Protein AF-A0A922S1M2-F1 (afdb_monomer_lite)

Sequence (152 aa):
MSMRLDESLAPINVDLNGLQNQTLHVKDHNFSVEVKGNAVLSGGPLASEYKLIQFHLHWGSGNNWGSEHMINGISCPAELHCVFINTKYATMETAITYSDGLSVVGIFFQLGKSSNNNNALKRLCSLLKSTKKGESKDIQPMLDLNTLLPTS

pLDDT: mean 93.09, std 8.43, range [52.5, 98.62]

Radius of gyration: 16.28 Å; chains: 1; bounding box: 39×40×41 Å

Secondary structure (DSSP, 8-state):
------TT-PPEEEEEEEEEEEEEEE-SS-EEEEEEEEEEEEETT-SS-EEEEEEEEEE-SBTTB--SSEETTEEPSEEEEEEEEETTSSSHHHHTTSTTSEEEEEEEE----TT---HHHHHHHHHHHHS-TT-EEE-SSPP-GGGGSPP-

Foldseek 3Di:
DDDDDDPQFDDKDWAPPFWDWWKWFAADPWIKIATDTATWIDGTPAPAIWGFGIKTKWADPDQFATDPDDDVNGHGRMKMKGKTAGPVDPDLVVLVVDPNGIDIDIDGDHDDDPPLPQVLVVVVVVVNVVADHRDMGIDPPDRPCVSVDDDD

InterPro domains:
  IPR001148 Alpha carbonic anhydrase domain [PF00194] (4-150)
  IPR001148 Alpha carbonic anhydrase domain [PS51144] (1-152)
  IPR001148 Alpha carbonic anhydrase domain [SM01057] (1-152)
  IPR023561 Carbonic anhydrase, alpha-class [PTHR18952] (6-151)
  IPR036398 Alpha carbonic anhydrase domain superfamily [G3DSA:3.10.200.10] (1-152)
  IPR036398 Alpha carbonic anhydrase domain superfamily [SSF51069] (3-151)

Organism: Schistosoma haematobium (NCBI:txid6185)

Structure (mmCIF, N/CA/C/O backbone):
data_AF-A0A922S1M2-F1
#
_entry.id   AF-A0A922S1M2-F1
#
loop_
_atom_site.group_PDB
_atom_site.id
_atom_site.type_symbol
_atom_site.label_atom_id
_atom_site.label_alt_id
_atom_site.label_comp_id
_atom_site.label_asym_id
_atom_site.label_entity_id
_atom_site.label_seq_id
_atom_site.pdbx_PDB_ins_code
_atom_site.Cartn_x
_atom_site.Cartn_y
_atom_site.Cartn_z
_atom_site.occupancy
_atom_site.B_iso_or_equiv
_atom_site.auth_seq_id
_atom_site.auth_comp_id
_atom_site.auth_asym_id
_atom_site.auth_atom_id
_atom_site.pdbx_PDB_model_num
ATOM 1 N N . MET A 1 1 ? 24.950 -9.092 -3.094 1.00 53.38 1 MET A N 1
ATOM 2 C CA . MET A 1 1 ? 24.227 -9.011 -4.381 1.00 53.38 1 MET A CA 1
ATOM 3 C C . MET A 1 1 ? 24.524 -7.640 -4.972 1.00 53.38 1 MET A C 1
ATOM 5 O O . MET A 1 1 ? 24.430 -6.673 -4.231 1.00 53.38 1 MET A O 1
ATOM 9 N N . SER A 1 2 ? 24.996 -7.544 -6.216 1.00 76.62 2 SER A N 1
ATOM 10 C CA . SER A 1 2 ? 25.275 -6.252 -6.866 1.00 76.62 2 SER A CA 1
ATOM 11 C C . SER A 1 2 ? 24.035 -5.783 -7.628 1.00 76.62 2 SER A C 1
ATOM 13 O O . SER A 1 2 ? 23.453 -6.591 -8.352 1.00 76.62 2 SER A O 1
ATOM 15 N N . MET A 1 3 ? 23.659 -4.507 -7.513 1.00 81.31 3 MET A N 1
ATOM 16 C CA . MET A 1 3 ? 22.625 -3.915 -8.370 1.00 81.31 3 MET A CA 1
ATOM 17 C C . MET A 1 3 ? 23.086 -3.989 -9.834 1.00 81.31 3 MET A C 1
ATOM 19 O O . MET A 1 3 ? 24.225 -3.629 -10.135 1.00 81.31 3 MET A O 1
ATOM 23 N N . ARG A 1 4 ? 22.242 -4.510 -10.728 1.00 91.56 4 ARG A N 1
ATOM 24 C CA . ARG A 1 4 ? 22.501 -4.574 -12.174 1.00 91.56 4 ARG A CA 1
ATOM 25 C C . ARG A 1 4 ? 21.464 -3.720 -12.888 1.00 91.56 4 ARG A C 1
ATOM 27 O O . ARG A 1 4 ? 20.301 -3.746 -12.498 1.00 91.56 4 ARG A O 1
ATOM 34 N N . LEU A 1 5 ? 21.899 -2.975 -13.900 1.00 92.06 5 LEU A N 1
ATOM 35 C CA . LEU A 1 5 ? 20.985 -2.256 -14.778 1.00 92.06 5 LEU A CA 1
ATOM 36 C C . LEU A 1 5 ? 20.277 -3.263 -15.687 1.00 92.06 5 LEU A C 1
ATOM 38 O O . LEU A 1 5 ? 20.936 -4.078 -16.332 1.00 92.06 5 LEU A O 1
ATOM 42 N N . ASP A 1 6 ? 18.955 -3.175 -15.730 1.00 93.69 6 ASP A N 1
ATOM 43 C CA . ASP A 1 6 ? 18.115 -3.819 -16.730 1.00 93.69 6 ASP A CA 1
ATOM 44 C C . ASP A 1 6 ? 17.428 -2.708 -17.530 1.00 93.69 6 ASP A C 1
ATOM 46 O O . ASP A 1 6 ? 16.560 -2.006 -17.013 1.00 93.69 6 ASP A O 1
ATOM 50 N N . GLU A 1 7 ? 17.864 -2.510 -18.774 1.00 95.19 7 GLU A N 1
ATOM 51 C CA . GLU A 1 7 ? 17.363 -1.442 -19.648 1.00 95.19 7 GLU A CA 1
ATOM 52 C C . GLU A 1 7 ? 15.913 -1.669 -20.102 1.00 95.19 7 GLU A C 1
ATOM 54 O O . GLU A 1 7 ? 15.290 -0.754 -20.637 1.00 95.19 7 GLU A O 1
ATOM 59 N N . SER A 1 8 ? 15.354 -2.864 -19.876 1.00 93.81 8 SER A N 1
ATOM 60 C CA . SER A 1 8 ? 13.952 -3.156 -20.183 1.00 93.81 8 SER A CA 1
ATOM 61 C C . SER A 1 8 ? 12.972 -2.607 -19.139 1.00 93.81 8 SER A C 1
ATOM 63 O O . SER A 1 8 ? 11.772 -2.526 -19.409 1.00 93.81 8 SER A O 1
ATOM 65 N N . LEU A 1 9 ? 13.456 -2.198 -17.958 1.00 93.19 9 LEU A N 1
ATOM 66 C CA . LEU A 1 9 ? 12.612 -1.653 -16.899 1.00 93.19 9 LEU A CA 1
ATOM 67 C C . LEU A 1 9 ? 12.146 -0.234 -17.243 1.00 93.19 9 LEU A C 1
ATOM 69 O O . LEU A 1 9 ? 12.870 0.748 -17.079 1.00 93.19 9 LEU A O 1
ATOM 73 N N . ALA A 1 10 ? 10.892 -0.131 -17.679 1.00 94.62 10 ALA A N 1
ATOM 74 C CA . ALA A 1 10 ? 10.200 1.141 -17.843 1.00 94.62 10 ALA A CA 1
ATOM 75 C C . ALA A 1 10 ? 9.885 1.806 -16.479 1.00 94.62 10 ALA A C 1
ATOM 77 O O . ALA A 1 10 ? 9.976 1.166 -15.427 1.00 94.62 10 ALA A O 1
ATOM 78 N N . PRO A 1 11 ? 9.466 3.083 -16.454 1.00 94.81 11 PRO A N 1
ATOM 79 C CA . PRO A 1 11 ? 8.939 3.699 -15.241 1.00 94.81 11 PRO A CA 1
ATOM 80 C C . PRO A 1 11 ? 7.703 2.960 -14.714 1.00 94.81 11 PRO A C 1
ATOM 82 O O . PRO A 1 11 ? 6.848 2.519 -15.489 1.00 94.81 11 PRO A O 1
ATOM 85 N N . ILE A 1 12 ? 7.598 2.852 -13.391 1.00 95.38 12 ILE A N 1
ATOM 86 C CA . ILE A 1 12 ? 6.387 2.368 -12.726 1.00 95.38 12 ILE A CA 1
ATOM 87 C C . ILE A 1 12 ? 5.390 3.518 -12.562 1.00 95.38 12 ILE A C 1
ATOM 89 O O . ILE A 1 12 ? 5.779 4.653 -12.291 1.00 95.38 12 ILE A O 1
ATOM 93 N N . ASN A 1 13 ? 4.105 3.222 -12.717 1.00 96.19 13 ASN A N 1
ATOM 94 C CA . ASN A 1 13 ? 3.013 4.170 -12.567 1.00 96.19 13 ASN A CA 1
ATOM 95 C C . ASN A 1 13 ? 2.147 3.781 -11.366 1.00 96.19 13 ASN A C 1
ATOM 97 O O . ASN A 1 13 ? 1.616 2.671 -11.317 1.00 96.19 13 ASN A O 1
ATOM 101 N N . VAL A 1 14 ? 1.994 4.703 -10.415 1.00 96.25 14 VAL A N 1
ATOM 102 C CA . VAL A 1 14 ? 1.183 4.530 -9.205 1.00 96.25 14 VAL A CA 1
ATOM 103 C C . VAL A 1 14 ? 0.100 5.607 -9.202 1.00 96.25 14 VAL A C 1
ATOM 105 O O . VAL A 1 14 ? 0.376 6.758 -8.874 1.00 96.25 14 VAL A O 1
ATOM 108 N N . ASP A 1 15 ? -1.131 5.247 -9.565 1.00 96.31 15 ASP A N 1
ATOM 109 C CA . ASP A 1 15 ? -2.277 6.161 -9.563 1.00 96.31 15 ASP A CA 1
ATOM 110 C C . ASP A 1 15 ? -3.195 5.865 -8.373 1.00 96.31 15 ASP A C 1
ATOM 112 O O . ASP A 1 15 ? -3.880 4.841 -8.328 1.00 96.31 15 ASP A O 1
ATOM 116 N N . LEU A 1 16 ? -3.215 6.769 -7.392 1.00 95.19 16 LEU A N 1
ATOM 117 C CA . LEU A 1 16 ? -4.003 6.628 -6.163 1.00 95.19 16 LEU A CA 1
ATOM 118 C C . LEU A 1 16 ? -5.266 7.504 -6.147 1.00 95.19 16 LEU A C 1
ATOM 120 O O . LEU A 1 16 ? -5.940 7.587 -5.120 1.00 95.19 16 LEU A O 1
ATOM 124 N N . ASN A 1 17 ? -5.616 8.159 -7.257 1.00 92.44 17 ASN A N 1
ATOM 125 C CA . ASN A 1 17 ? -6.684 9.165 -7.271 1.00 92.44 17 ASN A CA 1
ATOM 126 C C . ASN A 1 17 ? -8.100 8.569 -7.215 1.00 92.44 17 ASN A C 1
ATOM 128 O O . ASN A 1 17 ? -9.038 9.241 -6.794 1.00 92.44 17 ASN A O 1
ATOM 132 N N . GLY A 1 18 ? -8.275 7.303 -7.605 1.00 93.50 18 GLY A N 1
ATOM 133 C CA . GLY A 1 18 ? -9.582 6.639 -7.651 1.00 93.50 18 GLY A CA 1
ATOM 134 C C . GLY A 1 18 ? -10.078 6.054 -6.325 1.00 93.50 18 GLY A C 1
ATOM 135 O O . GLY A 1 18 ? -11.025 5.265 -6.336 1.00 93.50 18 GLY A O 1
ATOM 136 N N . LEU A 1 19 ? -9.442 6.360 -5.192 1.00 95.81 19 LEU A N 1
ATOM 137 C CA . LEU A 1 19 ? -9.831 5.820 -3.887 1.00 95.81 19 LEU A CA 1
ATOM 138 C C . LEU A 1 19 ? -11.184 6.376 -3.415 1.00 95.81 19 LEU A C 1
ATOM 140 O O . LEU A 1 19 ? -11.470 7.560 -3.543 1.00 95.81 19 LEU A O 1
ATOM 144 N N . GLN A 1 20 ? -12.005 5.508 -2.827 1.00 96.38 20 GLN A N 1
ATOM 145 C CA . GLN A 1 20 ? -13.369 5.823 -2.381 1.00 96.38 20 GLN A CA 1
ATOM 146 C C . GLN A 1 20 ? -13.586 5.579 -0.888 1.00 96.38 20 GLN A C 1
ATOM 148 O O . GLN A 1 20 ? -14.437 6.216 -0.270 1.00 96.38 20 GLN A O 1
ATOM 153 N N . ASN A 1 21 ? -12.853 4.633 -0.300 1.00 97.88 21 ASN A N 1
ATOM 154 C CA . ASN A 1 21 ? -12.980 4.306 1.112 1.00 97.88 21 ASN A CA 1
ATOM 155 C C . ASN A 1 21 ? -11.647 3.805 1.677 1.00 97.88 21 ASN A C 1
ATOM 157 O O . ASN A 1 21 ? -10.830 3.235 0.952 1.00 97.88 21 ASN A O 1
ATOM 161 N N . GLN A 1 22 ? -11.453 4.049 2.971 1.00 98.50 22 GLN A N 1
ATOM 162 C CA . GLN A 1 22 ? -10.326 3.578 3.762 1.00 98.50 22 GLN A CA 1
ATOM 163 C C . GLN A 1 22 ? -10.842 3.139 5.133 1.00 98.50 22 GLN A C 1
ATOM 165 O O . GLN A 1 22 ? -11.430 3.954 5.850 1.00 98.50 22 GLN A O 1
ATOM 170 N N . THR A 1 23 ? -10.563 1.900 5.523 1.00 98.62 23 THR A N 1
ATOM 171 C CA . THR A 1 23 ? -10.928 1.362 6.839 1.00 98.62 23 THR A CA 1
ATOM 172 C C . THR A 1 23 ? -9.660 0.948 7.573 1.00 98.62 23 THR A C 1
ATOM 174 O O . THR A 1 23 ? -8.913 0.082 7.126 1.00 98.62 23 THR A O 1
ATOM 177 N N . LEU A 1 24 ? -9.385 1.597 8.704 1.00 98.62 24 LEU A N 1
ATOM 178 C CA . LEU A 1 24 ? -8.298 1.224 9.604 1.00 98.62 24 LEU A CA 1
ATOM 179 C C . LEU A 1 24 ? -8.699 -0.026 10.384 1.00 98.62 24 LEU A C 1
ATOM 181 O O . LEU A 1 24 ? -9.748 -0.022 11.014 1.00 98.62 24 LEU A O 1
ATOM 185 N N . HIS A 1 25 ? -7.825 -1.024 10.435 1.00 98.31 25 HIS A N 1
ATOM 186 C CA . HIS A 1 25 ? -7.938 -2.195 11.299 1.00 98.31 25 HIS A CA 1
ATOM 187 C C . HIS A 1 25 ? -6.737 -2.234 12.246 1.00 98.31 25 HIS A C 1
ATOM 189 O O . HIS A 1 25 ? -5.606 -2.435 11.795 1.00 98.31 25 HIS A O 1
ATOM 195 N N . VAL A 1 26 ? -6.961 -2.052 13.550 1.00 97.81 26 VAL A N 1
ATOM 196 C CA . VAL A 1 26 ? -5.899 -2.133 14.567 1.00 97.81 26 VAL A CA 1
ATOM 197 C C . VAL A 1 26 ? -5.843 -3.555 15.116 1.00 97.81 26 VAL A C 1
ATOM 199 O O . VAL A 1 26 ? -6.812 -4.046 15.692 1.00 97.81 26 VAL A O 1
ATOM 202 N N . LYS A 1 27 ? -4.704 -4.229 14.949 1.00 94.31 27 LYS A N 1
ATOM 203 C CA . LYS A 1 27 ? -4.486 -5.610 15.407 1.00 94.31 27 LYS A CA 1
ATOM 204 C C . LYS A 1 27 ? -3.623 -5.610 16.673 1.00 94.31 27 LYS A C 1
ATOM 206 O O . LYS A 1 27 ? -3.494 -4.590 17.342 1.00 94.31 27 LYS A O 1
ATOM 211 N N . ASP A 1 28 ? -3.073 -6.768 17.039 1.00 90.75 28 ASP A N 1
ATOM 212 C CA . ASP A 1 28 ? -2.260 -6.910 18.254 1.00 90.75 28 ASP A CA 1
ATOM 213 C C . ASP A 1 28 ? -0.929 -6.152 18.170 1.00 90.75 28 ASP A C 1
ATOM 215 O O . ASP A 1 28 ? -0.584 -5.361 19.045 1.00 90.75 28 ASP A O 1
ATOM 219 N N . HIS A 1 29 ? -0.194 -6.376 17.081 1.00 88.19 29 HIS A N 1
ATOM 220 C CA . HIS A 1 29 ? 1.177 -5.883 16.915 1.00 88.19 29 HIS A CA 1
ATOM 221 C C . HIS A 1 29 ? 1.365 -5.032 15.657 1.00 88.19 29 HIS A C 1
ATOM 223 O O . HIS A 1 29 ? 2.475 -4.605 15.364 1.00 88.19 29 HIS A O 1
ATOM 229 N N . ASN A 1 30 ? 0.294 -4.792 14.899 1.00 92.00 30 ASN A N 1
ATOM 230 C CA . ASN A 1 30 ? 0.318 -3.975 13.692 1.00 92.00 30 ASN A CA 1
ATOM 231 C C . ASN A 1 30 ? -1.062 -3.360 13.417 1.00 92.00 30 ASN A C 1
ATOM 233 O O . ASN A 1 30 ? -2.015 -3.522 14.183 1.00 92.00 30 ASN A O 1
ATOM 237 N N . PHE A 1 31 ? -1.163 -2.659 12.295 1.00 97.06 31 PHE A N 1
ATOM 238 C CA . PHE A 1 31 ? -2.429 -2.251 11.710 1.00 97.06 31 PHE A CA 1
ATOM 239 C C . PHE A 1 31 ? -2.382 -2.469 10.200 1.00 97.06 31 PHE A C 1
ATOM 241 O O . PHE A 1 31 ? -1.313 -2.609 9.609 1.00 97.06 31 PHE A O 1
ATOM 248 N N . SER A 1 32 ? -3.548 -2.458 9.573 1.00 97.88 32 SER A N 1
ATOM 249 C CA . SER A 1 32 ? -3.676 -2.346 8.121 1.00 97.88 32 SER A CA 1
ATOM 250 C C . SER A 1 32 ? -4.802 -1.383 7.796 1.00 97.88 32 SER A C 1
ATOM 252 O O . SER A 1 32 ? -5.771 -1.297 8.547 1.00 97.88 32 SER A O 1
ATOM 254 N N . VAL A 1 33 ? -4.686 -0.670 6.684 1.00 98.38 33 VAL A N 1
ATOM 255 C CA . VAL A 1 33 ? -5.783 0.126 6.139 1.00 98.38 33 VAL A CA 1
ATOM 256 C C . VAL A 1 33 ? -6.271 -0.570 4.880 1.00 98.38 33 VAL A C 1
ATOM 258 O O . VAL A 1 33 ? -5.547 -0.604 3.887 1.00 98.38 33 VAL A O 1
ATOM 261 N N . GLU A 1 34 ? -7.466 -1.158 4.938 1.00 98.19 34 GLU A N 1
ATOM 262 C CA . GLU A 1 34 ? -8.167 -1.651 3.748 1.00 98.19 34 GLU A CA 1
ATOM 263 C C . GLU A 1 34 ? -8.584 -0.449 2.903 1.00 98.19 34 GLU A C 1
ATOM 265 O O . GLU A 1 34 ? -8.995 0.582 3.446 1.00 98.19 34 GLU A O 1
ATOM 270 N N . VAL A 1 35 ? -8.479 -0.570 1.581 1.00 97.88 35 VAL A N 1
ATOM 271 C CA . VAL A 1 35 ? -8.934 0.468 0.659 1.00 97.88 35 VAL A CA 1
ATOM 272 C C . VAL A 1 35 ? -9.964 -0.069 -0.326 1.00 97.88 35 VAL A C 1
ATOM 274 O O . VAL A 1 35 ? -9.926 -1.229 -0.728 1.00 97.88 35 VAL A O 1
ATOM 277 N N . LYS A 1 36 ? -10.868 0.809 -0.765 1.00 96.62 36 LYS A N 1
ATOM 278 C CA . LYS A 1 36 ? -11.785 0.547 -1.884 1.00 96.62 36 LYS A CA 1
ATOM 279 C C . LYS A 1 36 ? -11.705 1.671 -2.901 1.00 96.62 36 LYS A C 1
ATOM 281 O O . LYS A 1 36 ? -11.346 2.800 -2.564 1.00 96.62 36 LYS A O 1
ATOM 286 N N . GLY A 1 37 ? -12.089 1.365 -4.134 1.00 95.19 37 GLY A N 1
ATOM 287 C CA . GLY A 1 37 ? -12.037 2.281 -5.269 1.00 95.19 37 GLY A CA 1
ATOM 288 C C . GLY A 1 37 ? -11.138 1.745 -6.379 1.00 95.19 37 GLY A C 1
ATOM 289 O O . GLY A 1 37 ? -10.883 0.545 -6.462 1.00 95.19 37 GLY A O 1
ATOM 290 N N . ASN A 1 38 ? -10.678 2.639 -7.245 1.00 93.69 38 ASN A N 1
ATOM 291 C CA . ASN A 1 38 ? -9.878 2.316 -8.419 1.00 93.69 38 ASN A CA 1
ATOM 292 C C . ASN A 1 38 ? -8.507 3.002 -8.362 1.00 93.69 38 ASN A C 1
ATOM 294 O O . ASN A 1 38 ? -8.213 3.874 -9.173 1.00 93.69 38 ASN A O 1
ATOM 298 N N . ALA A 1 39 ? -7.694 2.629 -7.373 1.00 97.00 39 ALA A N 1
ATOM 299 C CA . ALA A 1 39 ? -6.270 2.956 -7.349 1.00 97.00 39 ALA A CA 1
ATOM 300 C C . ALA A 1 39 ? -5.475 1.835 -8.024 1.00 97.00 39 ALA A C 1
ATOM 302 O O . ALA A 1 39 ? -5.680 0.661 -7.701 1.00 97.00 39 ALA A O 1
ATOM 303 N N . VAL A 1 40 ? -4.597 2.194 -8.958 1.00 97.38 40 VAL A N 1
ATOM 304 C CA . VAL A 1 40 ? -3.981 1.270 -9.913 1.00 97.38 40 VAL A CA 1
ATOM 305 C C . VAL A 1 40 ? -2.460 1.407 -9.913 1.00 97.38 40 VAL A C 1
ATOM 307 O O . VAL A 1 40 ? -1.911 2.504 -9.853 1.00 97.38 40 VAL A O 1
ATOM 310 N N . LEU A 1 41 ? -1.788 0.265 -10.005 1.00 98.25 41 LEU A N 1
ATOM 311 C CA . LEU A 1 41 ? -0.364 0.121 -10.266 1.00 98.25 41 LEU A CA 1
ATOM 312 C C . LEU A 1 41 ? -0.176 -0.498 -11.655 1.00 98.25 41 LEU A C 1
ATOM 314 O O . LEU A 1 41 ? -0.782 -1.529 -11.962 1.00 98.25 41 LEU A O 1
ATOM 318 N N . SER A 1 42 ? 0.664 0.113 -12.484 1.00 97.88 42 SER A N 1
ATOM 319 C CA . SER A 1 42 ? 0.980 -0.372 -13.831 1.00 97.88 42 SER A CA 1
ATOM 320 C C . SER A 1 42 ? 2.398 0.030 -14.258 1.00 97.88 42 SER A C 1
ATOM 322 O O . SER A 1 42 ? 3.100 0.738 -13.537 1.00 97.88 42 SER A O 1
ATOM 324 N N . GLY A 1 43 ? 2.843 -0.434 -15.427 1.00 97.06 43 GLY A N 1
ATOM 325 C CA . GLY A 1 43 ? 4.172 -0.121 -15.960 1.00 97.06 43 GLY A CA 1
ATOM 326 C C . GLY A 1 43 ? 5.307 -0.870 -15.257 1.00 97.06 43 GLY A C 1
ATOM 327 O O . GLY A 1 43 ? 5.095 -1.874 -14.576 1.00 97.06 43 GLY A O 1
ATOM 328 N N . GLY A 1 44 ? 6.538 -0.395 -15.444 1.00 95.38 44 GLY A N 1
ATOM 329 C CA . GLY A 1 44 ? 7.734 -1.092 -14.975 1.00 95.38 44 GLY A CA 1
ATOM 330 C C . GLY A 1 44 ? 7.791 -2.554 -15.434 1.00 95.38 44 GLY A C 1
ATOM 331 O O . GLY A 1 44 ? 7.545 -2.822 -16.610 1.00 95.38 44 GLY A O 1
ATOM 332 N N . PRO A 1 45 ? 8.105 -3.509 -14.541 1.00 95.38 45 PRO A N 1
ATOM 333 C CA . PRO A 1 45 ? 8.158 -4.930 -14.884 1.00 95.38 45 PRO A CA 1
ATOM 334 C C . PRO A 1 45 ? 6.774 -5.607 -14.949 1.00 95.38 45 PRO A C 1
ATOM 336 O O . PRO A 1 45 ? 6.700 -6.826 -15.107 1.00 95.38 45 PRO A O 1
ATOM 339 N N . LEU A 1 46 ? 5.672 -4.872 -14.758 1.00 96.69 46 LEU A N 1
ATOM 340 C CA . LEU A 1 46 ? 4.340 -5.457 -14.615 1.00 96.69 46 LEU A CA 1
ATOM 341 C C . LEU A 1 46 ? 3.689 -5.705 -15.979 1.00 96.69 46 LEU A C 1
ATOM 343 O O . LEU A 1 46 ? 3.487 -4.785 -16.768 1.00 96.69 46 LEU A O 1
ATOM 347 N N . ALA A 1 47 ? 3.280 -6.951 -16.223 1.00 94.81 47 ALA A N 1
ATOM 348 C CA . ALA A 1 47 ? 2.559 -7.349 -17.436 1.00 94.81 47 ALA A CA 1
ATOM 349 C C . ALA A 1 47 ? 1.042 -7.070 -17.377 1.00 94.81 47 ALA A C 1
ATOM 351 O O . ALA A 1 47 ? 0.317 -7.317 -18.339 1.00 94.81 47 ALA A O 1
ATOM 352 N N . SER A 1 48 ? 0.524 -6.632 -16.231 1.00 96.75 48 SER A N 1
ATOM 353 C CA . SER A 1 48 ? -0.902 -6.395 -15.989 1.00 96.75 48 SER A CA 1
ATOM 354 C C . SER A 1 48 ? -1.083 -5.200 -15.064 1.00 96.75 48 SER A C 1
ATOM 356 O O . SER A 1 48 ? -0.139 -4.768 -14.402 1.00 96.75 48 SER A O 1
ATOM 358 N N . GLU A 1 49 ? -2.303 -4.678 -15.003 1.00 97.69 49 GLU A N 1
ATOM 359 C CA . GLU A 1 49 ? -2.681 -3.701 -13.989 1.00 97.69 49 GLU A CA 1
ATOM 360 C C . GLU A 1 49 ? -2.986 -4.395 -12.663 1.00 97.69 49 GLU A C 1
ATOM 362 O O . GLU A 1 49 ? -3.597 -5.470 -12.625 1.00 97.69 49 GLU A O 1
ATOM 367 N N . TYR A 1 50 ? -2.602 -3.751 -11.566 1.00 98.38 50 TYR A N 1
ATOM 368 C CA . TYR A 1 50 ? -2.884 -4.221 -10.219 1.00 98.38 50 TYR A CA 1
ATOM 369 C C . TYR A 1 50 ? -3.683 -3.164 -9.460 1.00 98.38 50 TYR A C 1
ATOM 371 O O . TYR A 1 50 ? -3.410 -1.974 -9.578 1.00 98.38 50 TYR A O 1
ATOM 379 N N . LYS A 1 51 ? -4.662 -3.580 -8.657 1.00 97.69 51 LYS A N 1
ATOM 380 C CA . LYS A 1 51 ? -5.492 -2.677 -7.848 1.00 97.69 51 LYS A CA 1
ATOM 381 C C . LYS A 1 51 ? -5.027 -2.647 -6.405 1.00 97.69 51 LYS A C 1
ATOM 383 O O . LYS A 1 51 ? -4.794 -3.704 -5.828 1.00 97.69 51 LYS A O 1
ATOM 388 N N . LEU A 1 52 ? -4.920 -1.458 -5.813 1.00 98.00 52 LEU A N 1
ATOM 389 C CA . LEU A 1 52 ? -4.580 -1.325 -4.395 1.00 98.00 52 LEU A CA 1
ATOM 390 C C . LEU A 1 52 ? -5.708 -1.927 -3.555 1.00 98.00 52 LEU A C 1
ATOM 392 O O . LEU A 1 52 ? -6.872 -1.584 -3.759 1.00 98.00 52 LEU A O 1
ATOM 396 N N . ILE A 1 53 ? -5.359 -2.795 -2.608 1.00 97.31 53 ILE A N 1
ATOM 397 C CA . ILE A 1 53 ? -6.329 -3.426 -1.697 1.00 97.31 53 ILE A CA 1
ATOM 398 C C . ILE A 1 53 ? -6.093 -3.051 -0.237 1.00 97.31 53 ILE A C 1
ATOM 400 O O . ILE A 1 53 ? -7.035 -2.971 0.547 1.00 97.31 53 ILE A O 1
ATOM 404 N N . GLN A 1 54 ? -4.844 -2.779 0.136 1.00 97.44 54 GLN A N 1
ATOM 405 C CA . GLN A 1 54 ? -4.498 -2.314 1.471 1.00 97.44 54 GLN A CA 1
ATOM 406 C C . GLN A 1 54 ? -3.131 -1.641 1.485 1.00 97.44 54 GLN A C 1
ATOM 408 O O . GLN A 1 54 ? -2.317 -1.840 0.579 1.00 97.44 54 GLN A O 1
ATOM 413 N N . PHE A 1 55 ? -2.864 -0.899 2.555 1.00 98.00 55 PHE A N 1
ATOM 414 C CA . PHE A 1 55 ? -1.496 -0.589 2.948 1.00 98.00 55 PHE A CA 1
ATOM 415 C C . PHE A 1 55 ? -1.262 -0.808 4.447 1.00 98.00 55 PHE A C 1
ATOM 417 O O . PHE A 1 55 ? -2.194 -0.804 5.260 1.00 98.00 55 PHE A O 1
ATOM 424 N N . HIS A 1 56 ? 0.000 -0.984 4.824 1.00 97.69 56 HIS A N 1
ATOM 425 C CA . HIS A 1 56 ? 0.449 -1.113 6.211 1.00 97.69 56 HIS A CA 1
ATOM 426 C C . HIS A 1 56 ? 1.897 -0.640 6.356 1.00 97.69 56 HIS A C 1
ATOM 428 O O . HIS A 1 56 ? 2.580 -0.396 5.366 1.00 97.69 56 HIS A O 1
ATOM 434 N N . LEU A 1 57 ? 2.349 -0.454 7.596 1.00 96.00 57 LEU A N 1
ATOM 435 C CA . LEU A 1 57 ? 3.718 -0.044 7.888 1.00 96.00 57 LEU A CA 1
ATOM 436 C C . LEU A 1 57 ? 4.428 -1.096 8.743 1.00 96.00 57 LEU A C 1
ATOM 438 O O . LEU A 1 57 ? 3.811 -1.732 9.597 1.00 96.00 57 LEU A O 1
ATOM 442 N N . HIS A 1 58 ? 5.738 -1.181 8.552 1.00 95.88 58 HIS A N 1
ATOM 443 C CA . HIS A 1 58 ? 6.697 -1.828 9.436 1.00 95.88 58 HIS A CA 1
ATOM 444 C C . HIS A 1 58 ? 7.566 -0.746 10.077 1.00 95.88 58 HIS A C 1
ATOM 446 O O . HIS A 1 58 ? 7.930 0.238 9.429 1.00 95.88 58 HIS A O 1
ATOM 452 N N . TRP A 1 59 ? 7.853 -0.891 11.366 1.00 94.94 59 TRP A N 1
ATOM 453 C CA . TRP A 1 59 ? 8.713 0.018 12.119 1.00 94.94 59 TRP A CA 1
ATOM 454 C C . TRP A 1 59 ? 9.409 -0.734 13.250 1.00 94.94 59 TRP A C 1
ATOM 456 O O . TRP A 1 59 ? 8.932 -1.768 13.721 1.00 94.94 59 TRP A O 1
ATOM 466 N N . GLY A 1 60 ? 10.540 -0.197 13.698 1.00 91.44 60 GLY A N 1
ATOM 467 C CA . GLY A 1 60 ? 11.333 -0.777 14.773 1.00 91.44 60 GLY A CA 1
ATOM 468 C C . GLY A 1 60 ? 11.191 -0.018 16.085 1.00 91.44 60 GLY A C 1
ATOM 469 O O . GLY A 1 60 ? 10.523 1.010 16.198 1.00 91.44 60 GLY A O 1
ATOM 470 N N . SER A 1 61 ? 11.871 -0.531 17.106 1.00 91.62 61 SER A N 1
ATOM 471 C CA . SER A 1 61 ? 11.978 0.110 18.421 1.00 91.62 61 SER A CA 1
ATOM 472 C C . SER A 1 61 ? 12.905 1.331 18.439 1.00 91.62 61 SER A C 1
ATOM 474 O O . SER A 1 61 ? 12.972 2.029 19.450 1.00 91.62 61 SER A O 1
ATOM 476 N N . GLY A 1 62 ? 13.644 1.583 17.355 1.00 88.75 62 GLY A N 1
ATOM 477 C CA . GLY A 1 62 ? 14.647 2.636 17.277 1.00 88.75 62 GLY A CA 1
ATOM 478 C C . GLY A 1 62 ? 14.572 3.428 15.979 1.00 88.75 62 GLY A C 1
ATOM 479 O O . GLY A 1 62 ? 14.013 3.003 14.981 1.00 88.75 62 GLY A O 1
ATOM 480 N N . ASN A 1 63 ? 15.207 4.590 15.988 1.00 91.81 63 ASN A N 1
ATOM 481 C CA . ASN A 1 63 ? 15.157 5.550 14.886 1.00 91.81 63 ASN A CA 1
ATOM 482 C C . ASN A 1 63 ? 16.050 5.195 13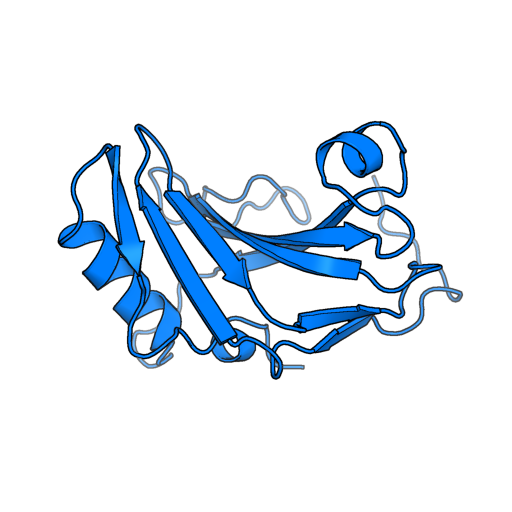.683 1.00 91.81 63 ASN A C 1
ATOM 484 O O . ASN A 1 63 ? 15.982 5.866 12.658 1.00 91.81 63 ASN A O 1
ATOM 488 N N . ASN A 1 64 ? 16.882 4.160 13.810 1.00 91.31 64 ASN A N 1
ATOM 489 C CA . ASN A 1 64 ? 17.842 3.733 12.787 1.00 91.31 64 ASN A CA 1
ATOM 490 C C . ASN A 1 64 ? 17.577 2.296 12.300 1.00 91.31 64 ASN A C 1
ATOM 492 O O . ASN A 1 64 ? 18.415 1.729 11.606 1.00 91.31 64 ASN A O 1
ATOM 496 N N . TRP A 1 65 ? 16.468 1.677 12.719 1.00 92.81 65 TRP A N 1
ATOM 497 C CA . TRP A 1 65 ? 16.103 0.323 12.311 1.00 92.81 65 TRP A CA 1
ATOM 498 C C . TRP A 1 65 ? 14.584 0.161 12.354 1.00 92.81 65 TRP A C 1
ATOM 500 O O . TRP A 1 65 ? 13.947 0.623 13.301 1.00 92.81 65 TRP A O 1
ATOM 510 N N . GLY A 1 66 ? 14.006 -0.497 11.354 1.00 94.75 66 GLY A N 1
ATOM 511 C CA . GLY A 1 66 ? 12.566 -0.746 11.328 1.00 94.75 66 GLY A CA 1
ATOM 512 C C . GLY A 1 66 ? 11.981 -1.111 9.973 1.00 94.75 66 GLY A C 1
ATOM 513 O O . GLY A 1 66 ? 10.927 -1.738 9.930 1.00 94.75 66 GLY A O 1
ATOM 514 N N . SER A 1 67 ? 12.659 -0.757 8.883 1.00 96.56 67 SER A N 1
ATOM 515 C CA . SER A 1 67 ? 12.370 -1.307 7.564 1.00 96.56 67 SER A CA 1
ATOM 516 C C . SER A 1 67 ? 12.743 -2.785 7.507 1.00 96.56 67 SER A C 1
ATOM 518 O O . SER A 1 67 ? 13.739 -3.200 8.108 1.00 96.56 67 SER A O 1
ATOM 520 N N . GLU A 1 68 ? 11.965 -3.569 6.767 1.00 94.75 68 GLU A N 1
ATOM 521 C CA . GLU A 1 68 ? 12.261 -4.985 6.541 1.00 94.75 68 GLU A CA 1
ATOM 522 C C . GLU A 1 68 ? 13.359 -5.131 5.488 1.00 94.75 68 GLU A C 1
ATOM 524 O O . GLU A 1 68 ? 14.298 -5.913 5.651 1.00 94.75 68 GLU A O 1
ATOM 529 N N . HIS A 1 69 ? 13.281 -4.319 4.432 1.00 95.50 69 HIS A N 1
ATOM 530 C CA . HIS A 1 69 ? 14.321 -4.238 3.422 1.00 95.50 69 HIS A CA 1
ATOM 531 C C . HIS A 1 69 ? 15.470 -3.330 3.873 1.00 95.50 69 HIS A C 1
ATOM 533 O O . HIS A 1 69 ? 15.306 -2.400 4.667 1.00 95.50 69 HIS A O 1
ATOM 539 N N . MET A 1 70 ? 16.657 -3.588 3.323 1.00 94.44 70 MET A N 1
ATOM 540 C CA . MET A 1 70 ? 17.860 -2.789 3.546 1.00 94.44 70 MET A CA 1
ATOM 541 C C . MET A 1 70 ? 18.489 -2.414 2.208 1.00 94.44 70 MET A C 1
ATOM 543 O O . MET A 1 70 ? 18.629 -3.262 1.32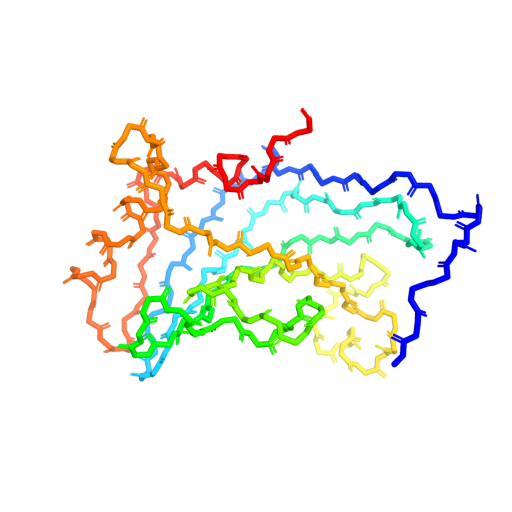5 1.00 94.44 70 MET A O 1
ATOM 547 N N . ILE A 1 71 ? 18.940 -1.168 2.079 1.00 91.62 71 ILE A N 1
ATOM 548 C CA . ILE A 1 71 ? 19.722 -0.716 0.923 1.00 91.62 71 ILE A CA 1
ATOM 549 C C . ILE A 1 71 ? 21.181 -0.638 1.358 1.00 91.62 71 ILE A C 1
ATOM 551 O O . ILE A 1 71 ? 21.515 0.074 2.300 1.00 91.62 71 ILE A O 1
ATOM 555 N N . ASN A 1 72 ? 22.062 -1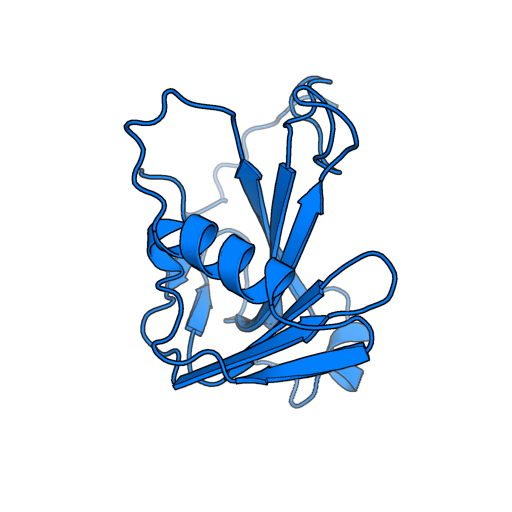.391 0.694 1.00 91.56 72 ASN A N 1
ATOM 556 C CA . ASN A 1 72 ? 23.491 -1.467 1.033 1.00 91.56 72 ASN A CA 1
ATOM 557 C C . ASN A 1 72 ? 23.759 -1.809 2.514 1.00 91.56 72 ASN A C 1
ATOM 559 O O . ASN A 1 72 ? 24.705 -1.308 3.115 1.00 91.56 72 ASN A O 1
ATOM 563 N N . GLY A 1 73 ? 22.912 -2.657 3.107 1.00 91.94 73 GLY A N 1
ATOM 564 C CA . GLY A 1 73 ? 23.006 -3.050 4.518 1.00 91.94 73 GLY A CA 1
ATOM 565 C C . GLY A 1 73 ? 22.494 -2.002 5.514 1.00 91.94 73 GLY A C 1
ATOM 566 O O . GLY A 1 73 ? 22.651 -2.191 6.716 1.00 91.94 73 GLY A O 1
ATOM 567 N N . ILE A 1 74 ? 21.885 -0.913 5.039 1.00 92.75 74 ILE A N 1
ATOM 568 C CA . ILE A 1 74 ? 21.323 0.150 5.875 1.00 92.75 74 ILE A CA 1
ATOM 569 C C . ILE A 1 74 ? 19.803 -0.025 5.957 1.00 92.75 74 ILE A C 1
ATOM 571 O O . ILE A 1 74 ? 19.128 -0.098 4.930 1.00 92.75 74 ILE A O 1
ATOM 575 N N . SER A 1 75 ? 19.279 -0.084 7.184 1.00 95.19 75 SER A N 1
ATOM 576 C CA . SER A 1 75 ? 17.840 -0.065 7.476 1.00 95.19 75 SER A CA 1
ATOM 577 C C . SER A 1 75 ? 17.346 1.374 7.655 1.00 95.19 75 SER A C 1
ATOM 579 O O . SER A 1 75 ? 18.073 2.243 8.141 1.00 95.19 75 SER A O 1
ATOM 581 N N . CYS A 1 76 ? 16.094 1.618 7.279 1.00 95.12 76 CYS A N 1
ATOM 582 C CA . CYS A 1 76 ? 15.375 2.855 7.552 1.00 95.12 76 CYS A CA 1
ATOM 583 C C . CYS A 1 76 ? 14.488 2.702 8.803 1.00 95.12 76 CYS A C 1
ATOM 585 O O . CYS A 1 76 ? 14.127 1.586 9.168 1.00 95.12 76 CYS A O 1
ATOM 587 N N . PRO A 1 77 ? 14.098 3.801 9.471 1.00 95.25 77 PRO A N 1
ATOM 588 C CA . PRO A 1 77 ? 13.239 3.739 10.659 1.00 95.25 77 PRO A CA 1
ATOM 589 C C . PRO A 1 77 ? 11.871 3.072 10.436 1.00 95.25 77 PRO A C 1
ATOM 591 O O . PRO A 1 77 ? 11.322 2.479 11.364 1.00 95.25 77 PRO A O 1
ATOM 594 N N . ALA A 1 78 ? 11.303 3.183 9.232 1.00 95.25 78 ALA A N 1
ATOM 595 C CA . ALA A 1 78 ? 10.051 2.525 8.875 1.00 95.25 78 ALA A CA 1
ATOM 596 C C . ALA A 1 78 ? 9.945 2.274 7.364 1.00 95.25 78 ALA A C 1
ATOM 598 O O . ALA A 1 78 ? 10.642 2.903 6.561 1.00 95.25 78 ALA A O 1
ATOM 599 N N . GLU A 1 79 ? 9.043 1.374 6.989 1.00 97.31 79 GLU A N 1
ATOM 600 C CA . GLU A 1 79 ? 8.729 1.009 5.608 1.00 97.31 79 GLU A CA 1
ATOM 601 C C . GLU A 1 79 ? 7.212 0.867 5.442 1.00 97.31 79 GLU A C 1
ATOM 603 O O . GLU A 1 79 ? 6.556 0.185 6.225 1.00 97.31 79 GLU A O 1
ATOM 608 N N . LEU A 1 80 ? 6.645 1.540 4.444 1.00 96.75 80 LEU A N 1
ATOM 609 C CA . LEU A 1 80 ? 5.247 1.415 4.034 1.00 96.75 80 LEU A CA 1
ATOM 610 C C . LEU A 1 80 ? 5.149 0.393 2.911 1.00 96.75 80 LEU A C 1
ATOM 612 O O . LEU A 1 80 ? 5.855 0.507 1.912 1.00 96.75 80 LEU A O 1
ATOM 616 N N . HIS A 1 81 ? 4.227 -0.551 3.048 1.00 98.19 81 HIS A N 1
ATOM 617 C CA . HIS A 1 81 ? 3.843 -1.485 1.999 1.00 98.19 81 HIS A CA 1
ATOM 618 C C . HIS A 1 81 ? 2.460 -1.127 1.478 1.00 98.19 81 HIS A C 1
ATOM 620 O O . HIS A 1 81 ? 1.476 -1.201 2.214 1.00 98.19 81 HIS A O 1
ATOM 626 N N . CYS A 1 82 ? 2.383 -0.779 0.197 1.00 98.19 82 CYS A N 1
ATOM 627 C CA . CYS A 1 82 ? 1.134 -0.686 -0.552 1.00 98.19 82 CYS A CA 1
ATOM 628 C C . CYS A 1 82 ? 0.948 -1.994 -1.325 1.00 98.19 82 CYS A C 1
ATOM 630 O O . CYS A 1 82 ? 1.741 -2.296 -2.219 1.00 98.19 82 CYS A O 1
ATOM 632 N N . VAL A 1 83 ? -0.067 -2.781 -0.967 1.00 97.88 83 VAL A N 1
ATOM 633 C CA . VAL A 1 83 ? -0.297 -4.114 -1.538 1.00 97.88 83 VAL A CA 1
ATOM 634 C C . VAL A 1 83 ? -1.369 -4.041 -2.609 1.00 97.88 83 VAL A C 1
ATOM 636 O O . VAL A 1 83 ? -2.506 -3.634 -2.350 1.00 97.88 83 VAL A O 1
ATOM 639 N N . PHE A 1 84 ? -1.001 -4.477 -3.808 1.00 98.00 84 PHE A N 1
ATOM 640 C CA . PHE A 1 84 ? -1.859 -4.485 -4.975 1.00 98.00 84 PHE A CA 1
ATOM 641 C C . PHE A 1 84 ? -2.139 -5.917 -5.432 1.00 98.00 84 PHE A C 1
ATOM 643 O O . PHE A 1 84 ? -1.245 -6.765 -5.442 1.00 98.00 84 PHE A O 1
ATOM 650 N N . ILE A 1 85 ? -3.376 -6.173 -5.849 1.00 97.94 85 ILE A N 1
ATOM 651 C CA . ILE A 1 85 ? -3.818 -7.444 -6.428 1.00 97.94 85 ILE A CA 1
ATOM 652 C C . ILE A 1 85 ? -3.860 -7.353 -7.951 1.00 97.94 85 ILE A C 1
ATOM 654 O O . ILE A 1 85 ? -4.351 -6.365 -8.495 1.00 97.94 85 ILE A O 1
ATOM 658 N N . ASN A 1 86 ? -3.375 -8.376 -8.649 1.00 98.25 86 ASN A N 1
ATOM 659 C CA . ASN A 1 86 ? -3.449 -8.435 -10.106 1.00 98.25 86 ASN A CA 1
ATOM 660 C C . ASN A 1 86 ? -4.911 -8.513 -10.563 1.00 98.25 86 ASN A C 1
ATOM 662 O O . ASN A 1 86 ? -5.650 -9.414 -10.163 1.00 98.25 86 ASN A O 1
ATOM 666 N N . THR A 1 87 ? -5.317 -7.599 -11.445 1.00 96.75 87 THR A N 1
ATOM 667 C CA . THR A 1 87 ? -6.694 -7.511 -11.963 1.00 96.75 87 THR A CA 1
ATOM 668 C C . THR A 1 87 ? -7.126 -8.709 -12.808 1.00 96.75 87 THR A C 1
ATOM 670 O O . THR A 1 87 ? -8.321 -8.903 -13.023 1.00 96.75 87 THR A O 1
ATOM 673 N N . LYS A 1 88 ? -6.179 -9.553 -13.237 1.00 97.06 88 LYS A N 1
ATOM 674 C CA . LYS A 1 88 ? -6.444 -10.855 -13.866 1.00 97.06 88 LYS A CA 1
ATOM 675 C C . LYS A 1 88 ? -7.241 -11.802 -12.961 1.00 97.06 88 LYS A C 1
ATOM 677 O O . LYS A 1 88 ? -7.958 -12.665 -13.467 1.00 97.06 88 LYS A O 1
ATOM 682 N N . TYR A 1 89 ? -7.105 -11.675 -11.642 1.00 96.69 89 TYR A N 1
ATOM 683 C CA . TYR A 1 89 ? -7.745 -12.561 -10.675 1.00 96.69 89 TYR A CA 1
ATOM 684 C C . TYR A 1 89 ? -8.938 -11.869 -10.016 1.00 96.69 89 TYR A C 1
ATOM 686 O O . TYR A 1 89 ? -8.845 -10.738 -9.548 1.00 96.69 89 TYR A O 1
ATOM 694 N N . ALA A 1 90 ? -10.070 -12.571 -9.954 1.00 90.25 90 ALA A N 1
ATOM 695 C CA . ALA A 1 90 ? -11.309 -12.019 -9.410 1.00 90.25 90 ALA A CA 1
ATOM 696 C C . ALA A 1 90 ? -11.273 -11.828 -7.885 1.00 90.25 90 ALA A C 1
ATOM 698 O O . ALA A 1 90 ? -11.986 -10.975 -7.359 1.00 90.25 90 ALA A O 1
ATOM 699 N N . THR A 1 91 ? -10.477 -12.632 -7.172 1.00 90.56 91 THR A N 1
ATOM 700 C CA . THR A 1 91 ? -10.423 -12.618 -5.706 1.00 90.56 91 THR A CA 1
ATOM 701 C C . THR A 1 91 ? -8.995 -12.719 -5.189 1.00 90.56 91 THR A C 1
ATOM 703 O O . THR A 1 91 ? -8.117 -13.282 -5.851 1.00 90.56 91 THR A O 1
ATOM 706 N N . MET A 1 92 ? -8.781 -12.210 -3.974 1.00 90.69 92 MET A N 1
ATOM 707 C CA . MET A 1 92 ? -7.505 -12.307 -3.264 1.00 90.69 92 MET A CA 1
ATOM 708 C C . MET A 1 92 ? -7.098 -13.763 -3.048 1.00 90.69 92 MET A C 1
ATOM 710 O O . MET A 1 92 ? -5.955 -14.120 -3.307 1.00 90.69 92 MET A O 1
ATOM 714 N N . GLU A 1 93 ? -8.042 -14.616 -2.646 1.00 94.25 93 GLU A N 1
ATOM 715 C CA . GLU A 1 93 ? -7.814 -16.043 -2.386 1.00 94.25 93 GLU A CA 1
ATOM 716 C C . GLU A 1 93 ? -7.301 -16.765 -3.629 1.00 94.25 93 GLU A C 1
ATOM 718 O O . GLU A 1 93 ? -6.474 -17.663 -3.523 1.00 94.25 93 GLU A O 1
ATOM 723 N N . THR A 1 94 ? -7.764 -16.352 -4.811 1.00 96.31 94 THR A N 1
ATOM 724 C CA . THR A 1 94 ? -7.258 -16.883 -6.077 1.00 96.31 94 THR A CA 1
ATOM 725 C C . THR A 1 94 ? -5.885 -16.304 -6.381 1.00 96.31 94 THR A C 1
ATOM 727 O O . THR A 1 94 ? -4.956 -17.060 -6.655 1.00 96.31 94 THR A O 1
ATOM 730 N N . ALA A 1 95 ? -5.735 -14.979 -6.304 1.00 96.88 95 ALA A N 1
ATOM 731 C CA . ALA A 1 95 ? -4.501 -14.292 -6.666 1.00 96.88 95 ALA A CA 1
ATOM 732 C C . ALA A 1 95 ? -3.290 -14.830 -5.894 1.00 96.88 95 ALA A C 1
ATOM 734 O O . ALA A 1 95 ? -2.272 -15.130 -6.506 1.00 96.88 95 ALA A O 1
ATOM 735 N N . ILE A 1 96 ? -3.410 -15.052 -4.580 1.00 96.19 96 ILE A N 1
ATOM 736 C CA . ILE A 1 96 ? -2.296 -15.536 -3.742 1.00 96.19 96 ILE A CA 1
ATOM 737 C C . ILE A 1 96 ? -1.768 -16.925 -4.126 1.00 96.19 96 ILE A C 1
ATOM 739 O O . ILE A 1 96 ? -0.683 -17.302 -3.691 1.00 96.19 96 ILE A O 1
ATOM 743 N N . THR A 1 97 ? -2.515 -17.695 -4.920 1.00 97.44 97 THR A N 1
ATOM 744 C CA . THR A 1 97 ? -2.065 -19.007 -5.416 1.00 97.44 97 THR A CA 1
ATOM 745 C C . THR A 1 97 ? -1.169 -18.903 -6.652 1.00 97.44 97 THR A C 1
ATOM 747 O O . THR A 1 97 ? -0.564 -19.899 -7.047 1.00 97.44 97 THR A O 1
ATOM 750 N N . TYR A 1 98 ? -1.042 -17.709 -7.241 1.00 97.94 98 TYR A N 1
ATOM 751 C CA . TYR A 1 98 ? -0.222 -17.445 -8.418 1.00 97.94 98 TYR A CA 1
ATOM 752 C C . TYR A 1 98 ? 0.949 -16.518 -8.087 1.00 97.94 98 TYR A C 1
ATOM 754 O O . TYR A 1 98 ? 0.824 -15.560 -7.325 1.00 97.94 98 TYR A O 1
ATOM 762 N N . SER A 1 99 ? 2.097 -16.769 -8.718 1.00 96.69 99 SER A N 1
ATOM 763 C CA . SER A 1 99 ? 3.326 -15.993 -8.503 1.00 96.69 99 SER A CA 1
ATOM 764 C C . SER A 1 99 ? 3.223 -14.530 -8.945 1.00 96.69 99 SER A C 1
ATOM 766 O O . SER A 1 99 ? 3.965 -13.692 -8.451 1.00 96.69 99 SER A O 1
ATOM 768 N N . ASP A 1 100 ? 2.323 -14.222 -9.878 1.00 97.44 100 ASP A N 1
ATOM 769 C CA . ASP A 1 100 ? 2.029 -12.874 -10.377 1.00 97.44 100 ASP A CA 1
ATOM 770 C C . ASP A 1 100 ? 0.783 -12.262 -9.713 1.00 97.44 100 ASP A C 1
ATOM 772 O O . ASP A 1 100 ? 0.279 -11.239 -10.180 1.00 97.44 100 ASP A O 1
ATOM 776 N N . GLY A 1 101 ? 0.252 -12.889 -8.659 1.00 98.00 101 GLY A N 1
ATOM 777 C CA . GLY A 1 101 ? -1.007 -12.506 -8.026 1.00 98.00 101 GLY A CA 1
ATOM 778 C C . GLY A 1 101 ? -0.973 -11.185 -7.278 1.00 98.00 101 GLY A C 1
ATOM 779 O O . GLY A 1 101 ? -1.971 -10.464 -7.267 1.00 98.00 101 GLY A O 1
ATOM 780 N N . LEU A 1 102 ? 0.171 -10.855 -6.681 1.00 97.88 102 LEU A N 1
ATOM 781 C CA . LEU A 1 102 ? 0.364 -9.646 -5.892 1.00 97.88 102 LEU A CA 1
ATOM 782 C C . LEU A 1 102 ? 1.572 -8.861 -6.381 1.00 97.88 102 LEU A C 1
ATOM 784 O O . LEU A 1 102 ? 2.563 -9.429 -6.832 1.00 97.88 102 LEU A O 1
ATOM 788 N N . SER A 1 103 ? 1.491 -7.549 -6.216 1.00 97.88 103 SER A N 1
ATOM 789 C CA . SER A 1 103 ? 2.625 -6.643 -6.331 1.00 97.88 103 SER A CA 1
ATOM 790 C C . SER A 1 103 ? 2.630 -5.718 -5.120 1.00 97.88 103 SER A C 1
ATOM 792 O O . SER A 1 103 ? 1.572 -5.270 -4.674 1.00 97.88 103 SER A O 1
ATOM 794 N N . VAL A 1 104 ? 3.807 -5.461 -4.554 1.00 97.81 104 VAL A N 1
ATOM 795 C CA . VAL A 1 104 ? 3.962 -4.616 -3.365 1.00 97.81 104 VAL A CA 1
ATOM 796 C C . VAL A 1 104 ? 4.903 -3.472 -3.693 1.00 97.81 104 VAL A C 1
ATOM 798 O O . VAL A 1 104 ? 6.045 -3.692 -4.090 1.00 97.81 104 VAL A O 1
ATOM 801 N N . VAL A 1 105 ? 4.427 -2.244 -3.497 1.00 97.69 105 VAL A N 1
ATOM 802 C CA . VAL A 1 105 ? 5.279 -1.053 -3.535 1.00 97.69 105 VAL A CA 1
ATOM 803 C C . VAL A 1 105 ? 5.756 -0.772 -2.114 1.00 97.69 105 VAL A C 1
ATOM 805 O O . VAL A 1 105 ? 4.947 -0.453 -1.241 1.00 97.69 105 VAL A O 1
ATOM 808 N N . GLY A 1 106 ? 7.065 -0.913 -1.897 1.00 97.25 106 GLY A N 1
ATOM 809 C CA . GLY A 1 106 ? 7.744 -0.565 -0.650 1.00 97.25 106 GLY A CA 1
ATOM 810 C C . GLY A 1 106 ? 8.251 0.877 -0.673 1.00 97.25 106 GLY A C 1
ATOM 811 O O . GLY A 1 106 ? 8.922 1.284 -1.621 1.00 97.25 106 GLY A O 1
ATOM 812 N N . ILE A 1 107 ? 7.938 1.656 0.363 1.00 95.69 107 ILE A N 1
ATOM 813 C CA . ILE A 1 107 ? 8.355 3.057 0.503 1.00 95.69 107 ILE A CA 1
ATOM 814 C C . ILE A 1 107 ? 9.067 3.231 1.842 1.00 95.69 107 ILE A C 1
ATOM 816 O O . ILE A 1 107 ? 8.467 3.067 2.904 1.00 95.69 107 ILE A O 1
ATOM 820 N N . PHE A 1 108 ? 10.346 3.596 1.798 1.00 94.94 108 PHE A N 1
ATOM 821 C CA . PHE A 1 108 ? 11.133 3.860 2.999 1.00 94.94 108 PHE A CA 1
ATOM 822 C C . PHE A 1 108 ? 10.810 5.225 3.608 1.00 94.94 108 PHE A C 1
ATOM 824 O O . PHE A 1 108 ? 10.696 6.231 2.907 1.00 94.94 108 PHE A O 1
ATOM 831 N N . PHE A 1 109 ? 10.738 5.272 4.936 1.00 92.31 109 PHE A N 1
ATOM 832 C CA . PHE A 1 109 ? 10.583 6.500 5.707 1.00 92.31 109 PHE A CA 1
ATOM 833 C C . PHE A 1 109 ? 11.901 6.854 6.385 1.00 92.31 109 PHE A C 1
ATOM 835 O O . PHE A 1 109 ? 12.477 6.044 7.110 1.00 92.31 109 PHE A O 1
ATOM 842 N N . GLN A 1 110 ? 12.341 8.100 6.205 1.00 89.94 110 GLN A N 1
ATOM 843 C CA . GLN A 1 110 ? 13.508 8.661 6.877 1.00 89.94 110 GLN A CA 1
ATOM 844 C C . GLN A 1 110 ? 13.079 9.761 7.851 1.00 89.94 110 GLN A C 1
ATOM 846 O O . GLN A 1 110 ? 12.166 10.542 7.574 1.00 89.94 110 GLN A O 1
ATOM 851 N N . LEU A 1 111 ? 13.769 9.860 8.988 1.00 88.69 111 LEU A N 1
ATOM 852 C CA . LEU A 1 111 ? 13.573 10.979 9.904 1.00 88.69 111 LEU A CA 1
ATOM 853 C C . LEU A 1 111 ? 14.088 12.273 9.271 1.00 88.69 111 LEU A C 1
ATOM 855 O O . LEU A 1 111 ? 15.259 12.378 8.908 1.00 88.69 111 LEU A O 1
ATOM 859 N N . GLY A 1 112 ? 13.204 13.261 9.164 1.00 81.50 112 GLY A N 1
ATOM 860 C CA . GLY A 1 112 ? 13.521 14.607 8.697 1.00 81.50 112 GLY A CA 1
ATOM 861 C C . GLY A 1 112 ? 13.310 15.654 9.787 1.00 81.50 112 GLY A C 1
ATOM 862 O O . GLY A 1 112 ? 12.772 15.376 10.860 1.00 81.50 112 GLY A O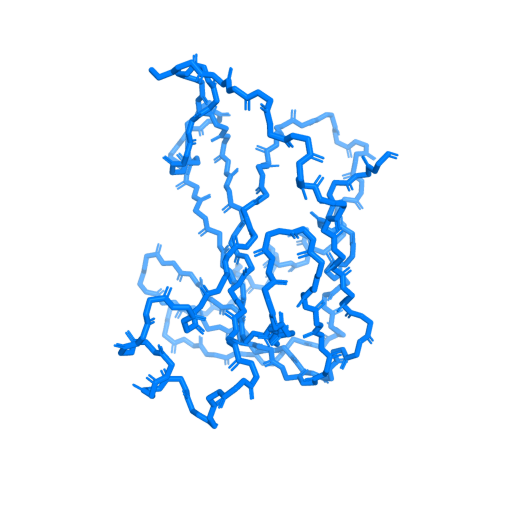 1
ATOM 863 N N . LYS A 1 113 ? 13.705 16.897 9.500 1.00 70.19 113 LYS A N 1
ATOM 864 C CA . LYS A 1 113 ? 13.339 18.047 10.339 1.00 70.19 113 LYS A CA 1
ATOM 865 C C . LYS A 1 113 ? 11.813 18.247 10.283 1.00 70.19 113 LYS A C 1
ATOM 867 O O . LYS A 1 113 ? 11.206 18.008 9.241 1.00 70.19 113 LYS A O 1
ATOM 872 N N . SER A 1 114 ? 11.201 18.717 11.378 1.00 56.78 114 SER A N 1
ATOM 873 C CA . SER A 1 114 ? 9.736 18.871 11.567 1.00 56.78 114 SER A CA 1
ATOM 874 C C . SER A 1 114 ? 8.977 19.696 10.506 1.00 56.78 114 SER A C 1
ATOM 876 O O . SER A 1 114 ? 7.758 19.823 10.604 1.00 56.78 114 SER A O 1
ATOM 878 N N . SER A 1 115 ? 9.658 20.262 9.506 1.00 52.50 115 SER A N 1
ATOM 879 C CA . SER A 1 115 ? 9.076 21.030 8.401 1.00 52.50 115 SER A CA 1
ATOM 880 C C . SER A 1 115 ? 8.432 20.176 7.302 1.00 52.50 115 SER A C 1
ATOM 882 O O . SER A 1 115 ? 7.692 20.722 6.487 1.00 52.50 115 SER A O 1
ATOM 884 N N . ASN A 1 116 ? 8.658 18.857 7.266 1.00 59.44 116 ASN A N 1
ATOM 885 C CA . ASN A 1 116 ? 7.971 17.987 6.309 1.00 59.44 116 ASN A CA 1
ATOM 886 C C . ASN A 1 116 ? 6.543 17.705 6.800 1.00 59.44 116 ASN A C 1
ATOM 888 O O . ASN A 1 116 ? 6.300 16.882 7.686 1.00 59.44 116 ASN A O 1
ATOM 892 N N . ASN A 1 117 ? 5.578 18.431 6.235 1.00 65.25 117 ASN A N 1
ATOM 893 C CA . ASN A 1 117 ? 4.152 18.296 6.521 1.00 65.25 117 ASN A CA 1
ATOM 894 C C . ASN A 1 117 ? 3.556 17.033 5.884 1.00 65.25 117 ASN A C 1
ATOM 896 O O . ASN A 1 117 ? 2.692 17.113 5.018 1.00 65.25 117 ASN A O 1
ATOM 900 N N . ASN A 1 118 ? 3.979 15.852 6.346 1.00 83.75 118 ASN A N 1
ATOM 901 C CA . ASN A 1 118 ? 3.292 14.609 6.011 1.00 83.75 118 ASN A CA 1
ATOM 902 C C . ASN A 1 118 ? 1.982 14.516 6.818 1.00 83.75 118 ASN A C 1
ATOM 904 O O . ASN A 1 118 ? 1.908 13.902 7.886 1.00 83.75 118 ASN A O 1
ATOM 908 N N . ASN A 1 119 ? 0.960 15.225 6.340 1.00 89.38 119 ASN A N 1
ATOM 909 C CA . ASN A 1 119 ? -0.332 15.340 7.013 1.00 89.38 119 ASN A CA 1
ATOM 910 C C . ASN A 1 119 ? -1.077 14.001 7.051 1.00 89.38 119 ASN A C 1
ATOM 912 O O . ASN A 1 119 ? -1.732 13.710 8.054 1.00 89.38 119 ASN A O 1
ATOM 916 N N . ALA A 1 120 ? -0.928 13.166 6.016 1.00 93.25 120 ALA A N 1
ATOM 917 C CA . ALA A 1 120 ? -1.478 11.816 6.003 1.00 93.25 120 ALA A CA 1
ATOM 918 C C . ALA A 1 120 ? -0.877 10.968 7.136 1.00 93.25 120 ALA A C 1
ATOM 920 O O . ALA A 1 120 ? -1.622 10.434 7.959 1.00 93.25 120 ALA A O 1
ATOM 921 N N . LEU A 1 121 ? 0.452 10.931 7.276 1.00 92.38 121 LEU A N 1
ATOM 922 C CA . LEU A 1 121 ? 1.104 10.192 8.359 1.00 92.38 121 LEU A CA 1
ATOM 923 C C . LEU A 1 121 ? 0.728 10.746 9.741 1.00 92.38 121 LEU A C 1
ATOM 925 O O . LEU A 1 121 ? 0.378 9.980 10.636 1.00 92.38 121 LEU A O 1
ATOM 929 N N . LYS A 1 122 ? 0.733 12.077 9.923 1.00 92.12 122 LYS A N 1
ATOM 930 C CA . LYS A 1 122 ? 0.312 12.714 11.188 1.00 92.12 122 LYS A CA 1
ATOM 931 C C . LYS A 1 122 ? -1.105 12.293 11.578 1.00 92.12 122 LYS A C 1
ATOM 933 O O . LYS A 1 122 ? -1.357 11.960 12.737 1.00 92.12 122 LYS A O 1
ATOM 938 N N . ARG A 1 123 ? -2.030 12.287 10.617 1.00 95.06 123 ARG A N 1
ATOM 939 C CA . ARG A 1 123 ? -3.418 11.892 10.852 1.00 95.06 123 ARG A CA 1
ATOM 940 C C . ARG A 1 123 ? -3.549 10.400 11.152 1.00 95.06 123 ARG A C 1
ATOM 942 O O . ARG A 1 123 ? -4.272 10.052 12.083 1.00 95.06 123 ARG A O 1
ATOM 949 N N . LEU A 1 124 ? -2.830 9.543 10.430 1.00 95.50 124 LEU A N 1
ATOM 950 C CA . LEU A 1 124 ? -2.778 8.107 10.706 1.00 95.50 124 LEU A CA 1
ATOM 951 C C . LEU A 1 124 ? -2.296 7.837 12.140 1.00 95.50 124 LEU A C 1
ATOM 953 O O . LEU A 1 124 ? -2.964 7.122 12.882 1.00 95.50 124 LEU A O 1
ATOM 957 N N . CYS A 1 125 ? -1.221 8.495 12.583 1.00 94.25 125 CYS A N 1
ATOM 958 C CA . CYS A 1 125 ? -0.734 8.397 13.962 1.00 94.25 125 CYS A CA 1
ATOM 959 C C . CYS A 1 125 ? -1.793 8.811 14.999 1.00 94.25 125 CYS A C 1
ATOM 961 O O . CYS A 1 125 ? -1.930 8.163 16.036 1.00 94.25 125 CYS A O 1
ATOM 963 N N . SER A 1 126 ? -2.562 9.872 14.740 1.00 95.88 126 SER A N 1
ATOM 964 C CA . SER A 1 126 ? -3.656 10.295 15.629 1.00 95.88 126 SER A CA 1
ATOM 965 C C . SER A 1 126 ? -4.808 9.284 15.676 1.00 95.88 126 SER A C 1
ATOM 967 O O . SER A 1 126 ? -5.379 9.043 16.742 1.00 95.88 126 SER A O 1
ATOM 969 N N . LEU A 1 127 ? -5.143 8.657 14.545 1.00 96.81 127 LEU A N 1
ATOM 970 C CA . LEU A 1 127 ? -6.158 7.602 14.482 1.00 96.81 127 LEU A CA 1
ATOM 971 C C . LEU A 1 127 ? -5.718 6.355 15.255 1.00 96.81 127 LEU A C 1
ATOM 973 O O . LEU A 1 127 ? -6.501 5.832 16.045 1.00 96.81 127 LEU A O 1
ATOM 977 N N . LEU A 1 128 ? -4.458 5.940 15.110 1.00 95.81 128 LEU A N 1
ATOM 978 C CA . LEU A 1 128 ? -3.889 4.803 15.841 1.00 95.81 128 LEU A CA 1
ATOM 979 C C . LEU A 1 128 ? -3.886 5.026 17.358 1.00 95.81 128 LEU A C 1
ATOM 981 O O . LEU A 1 128 ? -4.182 4.109 18.111 1.00 95.81 128 LEU A O 1
ATOM 985 N N . LYS A 1 129 ? -3.623 6.254 17.821 1.00 94.88 129 LYS A N 1
ATOM 986 C CA . LYS A 1 129 ? -3.693 6.597 19.255 1.00 94.88 129 LYS A CA 1
ATOM 987 C C . LYS A 1 129 ? -5.111 6.558 19.829 1.00 94.88 129 LYS A C 1
ATOM 989 O O . LYS A 1 129 ? -5.266 6.405 21.036 1.00 94.88 129 LYS A O 1
ATOM 994 N N . SER A 1 130 ? -6.129 6.761 18.993 1.00 95.31 130 SER A N 1
ATOM 995 C CA . SER A 1 130 ? -7.532 6.890 19.418 1.00 95.31 130 SER A CA 1
ATOM 996 C C . SER A 1 130 ? -8.392 5.660 19.120 1.00 95.31 130 SER A C 1
ATOM 998 O O . SER A 1 130 ? -9.576 5.666 19.448 1.00 95.31 130 SER A O 1
ATOM 1000 N N . THR A 1 131 ? -7.817 4.617 18.520 1.00 95.62 131 THR A N 1
ATOM 1001 C CA . THR A 1 131 ? -8.508 3.375 18.146 1.00 95.62 131 THR A CA 1
ATOM 1002 C C . THR A 1 131 ? -7.902 2.224 18.940 1.00 95.62 131 THR A C 1
ATOM 1004 O O . THR A 1 131 ? -6.679 2.099 19.003 1.00 95.62 131 THR A O 1
ATOM 1007 N N . LYS A 1 132 ? -8.727 1.401 19.591 1.00 95.62 132 LYS A N 1
ATOM 1008 C CA . LYS A 1 132 ? -8.226 0.326 20.457 1.00 95.62 132 LYS A CA 1
ATOM 1009 C C . LYS A 1 132 ? -7.817 -0.897 19.638 1.00 95.62 132 LYS A C 1
ATOM 1011 O O . LYS A 1 132 ? -8.297 -1.124 18.530 1.00 95.62 132 LYS A O 1
ATOM 1016 N N . LYS A 1 133 ? -6.955 -1.732 20.223 1.00 96.06 133 LYS A N 1
ATOM 1017 C CA . LYS A 1 133 ? -6.626 -3.063 19.694 1.00 96.06 133 LYS A CA 1
ATOM 1018 C C . LYS A 1 133 ? -7.906 -3.863 19.421 1.00 96.06 133 LYS A C 1
ATOM 1020 O O . LYS A 1 133 ? -8.758 -3.975 20.299 1.00 96.06 133 LYS A O 1
ATOM 1025 N N . GLY A 1 134 ? -7.995 -4.452 18.230 1.00 96.88 134 GLY A N 1
ATOM 1026 C CA . GLY A 1 134 ? -9.138 -5.240 17.767 1.00 96.88 134 GLY A CA 1
ATOM 1027 C C . GLY A 1 134 ? -10.259 -4.415 17.130 1.00 96.88 134 GLY A C 1
ATOM 1028 O O . GLY A 1 134 ? -11.193 -4.998 16.587 1.00 96.88 134 GLY A O 1
ATOM 1029 N N . GLU A 1 135 ? -10.184 -3.082 17.166 1.00 97.56 135 GLU A N 1
ATOM 1030 C CA . GLU A 1 135 ? -11.190 -2.219 16.550 1.00 97.56 135 GLU A CA 1
ATOM 1031 C C . GLU A 1 135 ? -10.871 -1.933 15.080 1.00 97.56 135 GLU A C 1
ATOM 1033 O O . GLU A 1 135 ? -9.717 -1.916 14.637 1.00 97.56 135 GLU A O 1
ATOM 1038 N N . SER A 1 136 ? -11.938 -1.677 14.323 1.00 97.88 136 SER A N 1
ATOM 1039 C CA . SER A 1 136 ? -11.863 -1.155 12.963 1.00 97.88 136 SER A CA 1
ATOM 1040 C C . SER A 1 136 ? -12.614 0.167 12.867 1.00 97.88 136 SER A C 1
ATOM 1042 O O . SER A 1 136 ? -13.628 0.354 13.541 1.00 97.88 136 SER A O 1
ATOM 1044 N N . LYS A 1 137 ? -12.112 1.097 12.054 1.00 97.44 137 LYS A N 1
ATOM 1045 C CA . LYS A 1 137 ? -12.667 2.445 11.938 1.00 97.44 137 LYS A CA 1
ATOM 1046 C C . LYS A 1 137 ? -12.538 2.984 10.523 1.00 97.44 137 LYS A C 1
ATOM 1048 O O . LYS A 1 137 ? -11.434 3.071 9.988 1.00 97.44 137 LYS A O 1
ATOM 1053 N N . ASP A 1 138 ? -13.654 3.440 9.968 1.00 98.00 138 ASP A N 1
ATOM 1054 C CA . ASP A 1 138 ? -13.644 4.175 8.710 1.00 98.00 138 ASP A CA 1
ATOM 1055 C C . ASP A 1 138 ? -12.931 5.517 8.869 1.00 98.00 138 ASP A C 1
ATOM 1057 O O . ASP A 1 138 ? -13.149 6.292 9.809 1.00 98.00 138 ASP A O 1
ATOM 1061 N N . ILE A 1 139 ? -12.050 5.792 7.922 1.00 97.88 139 ILE A N 1
ATOM 1062 C CA . ILE A 1 139 ? -11.190 6.957 7.928 1.00 97.88 139 ILE A CA 1
ATOM 1063 C C . ILE A 1 139 ? -11.878 8.082 7.149 1.00 97.88 139 ILE A C 1
ATOM 1065 O O . ILE A 1 139 ? -11.856 8.102 5.922 1.00 97.88 139 ILE A O 1
ATOM 1069 N N . GLN A 1 140 ? -12.440 9.060 7.868 1.00 95.12 140 GLN A N 1
ATOM 1070 C CA . GLN A 1 140 ? -13.075 10.244 7.272 1.00 95.12 140 GLN A CA 1
ATOM 1071 C C . GLN A 1 140 ? -12.542 11.552 7.896 1.00 95.12 140 GLN A C 1
ATOM 1073 O O . GLN A 1 140 ? -12.459 11.639 9.128 1.00 95.12 140 GLN A O 1
ATOM 1078 N N . PRO A 1 141 ? -12.092 12.546 7.100 1.00 95.06 141 PRO A N 1
ATOM 1079 C CA . PRO A 1 141 ? -11.831 12.461 5.652 1.00 95.06 141 PRO A CA 1
ATOM 1080 C C . PRO A 1 141 ? -10.756 11.408 5.322 1.00 95.06 141 PRO A C 1
ATOM 1082 O O . PRO A 1 141 ? -10.014 10.994 6.209 1.00 95.06 141 PRO A O 1
ATOM 1085 N N . MET A 1 142 ? -10.653 10.949 4.078 1.00 96.06 142 MET A N 1
ATOM 1086 C CA . MET A 1 142 ? -9.622 9.974 3.696 1.00 96.06 142 MET A CA 1
ATOM 1087 C C . MET A 1 142 ? -8.202 10.550 3.830 1.00 96.06 142 MET A C 1
ATOM 1089 O O . MET A 1 142 ? -7.984 11.758 3.751 1.00 96.06 142 MET A O 1
ATOM 1093 N N . LEU A 1 143 ? -7.229 9.676 4.082 1.00 95.75 143 LEU A N 1
ATOM 1094 C CA . LEU A 1 143 ? -5.807 9.993 3.979 1.00 95.75 143 LEU A CA 1
ATOM 1095 C C . LEU A 1 143 ? -5.447 10.182 2.507 1.00 95.75 143 LEU A C 1
ATOM 1097 O O . LEU A 1 143 ? -5.720 9.302 1.690 1.00 95.75 143 LEU A O 1
ATOM 1101 N N . ASP A 1 144 ? -4.788 11.293 2.196 1.00 93.69 144 ASP A N 1
ATOM 1102 C CA . ASP A 1 144 ? -4.206 11.520 0.878 1.00 93.69 144 ASP A CA 1
ATOM 1103 C C . ASP A 1 144 ? -2.903 10.722 0.738 1.00 93.69 144 ASP A C 1
ATOM 1105 O O . ASP A 1 144 ? -1.838 11.143 1.202 1.00 93.69 144 ASP A O 1
ATOM 1109 N N . LEU A 1 145 ? -2.999 9.535 0.135 1.00 93.12 145 LEU A N 1
ATOM 1110 C CA . LEU A 1 145 ? -1.864 8.624 -0.015 1.00 93.12 145 LEU A CA 1
ATOM 1111 C C . LEU A 1 145 ? -0.820 9.125 -1.019 1.00 93.12 145 LEU A C 1
ATOM 1113 O O . LEU A 1 145 ? 0.332 8.711 -0.920 1.00 93.12 145 LEU A O 1
ATOM 1117 N N . ASN A 1 146 ? -1.163 10.055 -1.920 1.00 92.12 146 ASN A N 1
ATOM 1118 C CA . ASN A 1 146 ? -0.177 10.651 -2.827 1.00 92.12 146 ASN A CA 1
ATOM 1119 C C . ASN A 1 146 ? 0.899 11.417 -2.042 1.00 92.12 146 ASN A C 1
ATOM 1121 O O . ASN A 1 146 ? 2.058 11.438 -2.440 1.00 92.12 146 ASN A O 1
ATOM 1125 N N . THR A 1 147 ? 0.548 11.969 -0.873 1.00 91.06 147 THR A N 1
ATOM 1126 C CA . THR A 1 147 ? 1.509 12.647 0.019 1.00 91.06 147 THR A CA 1
ATOM 1127 C C . THR A 1 147 ? 2.492 11.700 0.714 1.00 91.06 147 THR A C 1
ATOM 1129 O O . THR A 1 147 ? 3.430 12.163 1.365 1.00 91.06 147 THR A O 1
ATOM 1132 N N . LEU A 1 148 ? 2.273 10.384 0.610 1.00 90.50 148 LEU A N 1
ATOM 1133 C CA . LEU A 1 148 ? 3.174 9.352 1.124 1.00 90.50 148 LEU A CA 1
ATOM 1134 C C . LEU A 1 148 ? 4.133 8.820 0.055 1.00 90.50 148 LEU A C 1
ATOM 1136 O O . LEU A 1 148 ? 5.085 8.129 0.410 1.00 90.50 148 LEU A O 1
ATOM 1140 N N . LEU A 1 149 ? 3.898 9.124 -1.224 1.00 90.62 149 LEU A N 1
ATOM 1141 C CA . LEU A 1 149 ? 4.809 8.749 -2.299 1.00 90.62 149 LEU A CA 1
ATOM 1142 C C . LEU A 1 149 ? 6.053 9.657 -2.270 1.00 90.62 149 LEU A C 1
ATOM 1144 O O . LEU A 1 149 ? 5.936 10.853 -1.981 1.00 90.62 149 L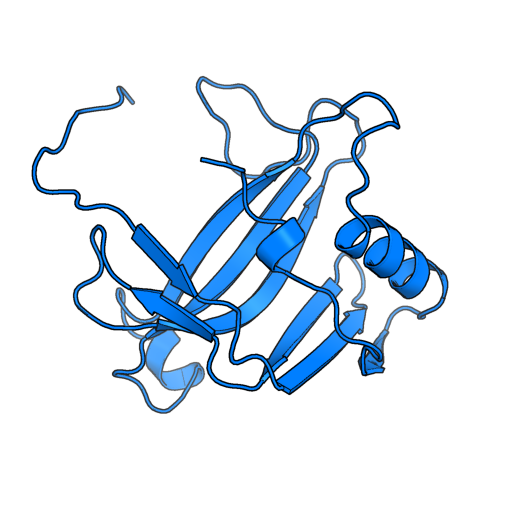EU A O 1
ATOM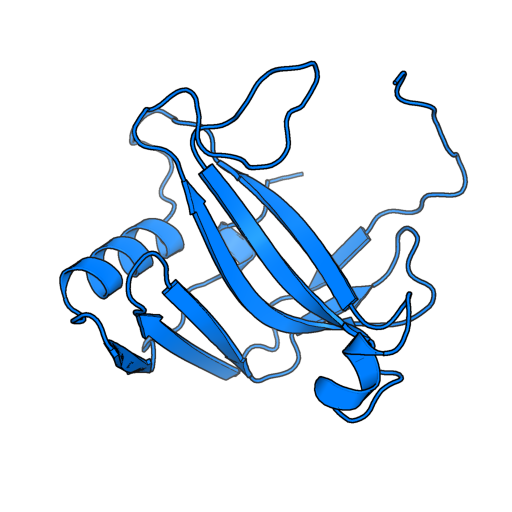 1148 N N . PRO A 1 150 ? 7.254 9.122 -2.553 1.00 87.50 150 PRO A N 1
ATOM 1149 C CA . PRO A 1 150 ? 8.446 9.947 -2.693 1.00 87.50 150 PRO A CA 1
ATOM 1150 C C . PRO A 1 150 ? 8.284 10.914 -3.872 1.00 87.50 150 PRO A C 1
ATOM 1152 O O . PRO A 1 150 ? 7.735 10.558 -4.913 1.00 87.50 150 PRO A O 1
ATOM 1155 N N . THR A 1 151 ? 8.779 12.140 -3.713 1.00 78.50 151 THR A N 1
ATOM 1156 C CA . THR A 1 151 ? 8.845 13.108 -4.812 1.00 78.50 151 THR A CA 1
ATOM 1157 C C . THR A 1 151 ? 9.911 12.672 -5.812 1.00 78.50 151 THR A C 1
ATOM 1159 O O . THR A 1 151 ? 11.039 12.386 -5.404 1.00 78.50 151 THR A O 1
ATOM 1162 N N . SER A 1 152 ? 9.552 12.641 -7.092 1.00 56.22 152 SER A N 1
ATOM 1163 C CA . SER A 1 152 ? 10.472 12.496 -8.228 1.00 56.22 152 SER A CA 1
ATOM 1164 C C . SER A 1 152 ? 11.322 13.741 -8.452 1.00 56.22 152 SER A C 1
ATOM 1166 O O . SER A 1 152 ? 10.751 14.847 -8.303 1.00 56.22 152 SER A O 1
#